Protein AF-A5L2A8-F1 (afdb_monomer)

pLDDT: mean 95.39, std 5.13, range [59.16, 98.81]

Mean predicted aligned error: 3.14 Å

Sequence (164 aa):
MYGVTSPCFETLNLEKVIIEGGNFGLECDEERAQRLVHDTQWAVRFAQQSIEDVLDDWYQQSVFSSLNHEQRQTLVIKRSGNLGVSVANMLLSTSLAKQPDLRATLKSHEHLLHYVCGEKDRKFMELAENSGFEYSQVDYAGHNVHFEQPEMFSNLIIQCIASR

Secondary structure (DSSP, 8-state):
-TTTSSGGGTTS----EEEES-----SSHHHHHHHHHHHHHHHHHHHHS-HHHHHHHHTTSGGGTT--HHHHHHHHHHHTTS-HHHHHHHHHHT-GGGPPP-HHHHHTTGGGEEEEEETT-HHHHHHHHHHTS-EEEETT--S-HHHH-HHHHHHHHHHHHH--

Foldseek 3Di:
DVCLLDCNCVVPPQQADEAFLDFQADDDLVVLVVQLVVLLVLLVCLQPHQLLVSLLVVCVPQLNPLDDPVRSVVVSVVPSPDRSNVVSVVCNVPGSSPRHRCLVSCVVVLVRYEYEAEPSAVVVVVVVVVSPGHYDYHYSDTRPCCSRPVPVVVVVVVVSVVVD

Nearest PDB structures (foldseek):
  1r3d-assembly1_A  TM=9.867E-01  e=6.222E-18  Vibrio cholerae
  4myd-assembly3_C  TM=9.800E-01  e=2.186E-12  Escherichia coli K-12
  4gec-assembly2_B  TM=9.760E-01  e=2.186E-12  Escherichia coli K-12
  4geg-assembly1_B  TM=9.747E-01  e=2.063E-12  Escherichia coli K-12
  4mys-assembly1_A  TM=9.805E-01  e=3.097E-12  Escherichia coli K-12

Solvent-accessible surface area (backbone atoms only — not comparable to full-atom values): 9230 Å² total; per-residue (Å²): 112,68,52,79,64,38,83,78,45,72,93,52,92,80,77,68,45,79,40,66,59,68,80,58,43,51,91,49,70,67,59,20,52,53,42,43,55,54,51,48,53,51,24,53,42,28,56,74,48,60,47,54,67,48,35,61,53,57,55,65,38,77,66,37,67,61,58,52,72,69,58,44,52,52,50,30,65,70,52,46,80,56,59,30,53,60,53,19,54,49,50,62,75,67,30,63,45,74,40,62,62,38,60,77,56,42,58,84,46,43,93,37,43,36,37,36,28,9,61,61,20,58,71,49,40,54,50,45,67,76,62,76,55,58,66,45,76,38,79,96,8,16,50,57,29,64,75,68,34,46,68,63,40,51,52,51,54,50,49,69,67,64,71,115

Structure (mmCIF, N/CA/C/O backbone):
data_AF-A5L2A8-F1
#
_entry.id   AF-A5L2A8-F1
#
loop_
_atom_site.group_PDB
_atom_site.id
_atom_site.type_symbol
_atom_site.label_atom_id
_atom_site.label_alt_id
_atom_site.label_comp_id
_atom_site.label_asym_id
_atom_site.label_entity_id
_atom_site.label_seq_id
_atom_site.pdbx_PDB_ins_code
_atom_site.Cartn_x
_atom_site.Cartn_y
_atom_site.Cartn_z
_atom_site.occupancy
_atom_site.B_iso_or_equiv
_atom_site.auth_seq_id
_atom_site.auth_comp_id
_atom_site.auth_asym_id
_atom_site.auth_atom_id
_atom_site.pdbx_PDB_model_num
ATOM 1 N N . MET A 1 1 ? -2.966 -6.127 6.999 1.00 83.81 1 MET A N 1
ATOM 2 C CA . MET A 1 1 ? -4.413 -6.383 7.179 1.00 83.81 1 MET A CA 1
ATOM 3 C C . MET A 1 1 ? -4.729 -7.864 7.317 1.00 83.81 1 MET A C 1
ATOM 5 O O . MET A 1 1 ? -5.187 -8.227 8.385 1.00 83.81 1 MET A O 1
ATOM 9 N N . TYR A 1 2 ? -4.421 -8.727 6.335 1.00 84.88 2 TYR A N 1
ATOM 10 C CA . TYR A 1 2 ? -4.785 -10.160 6.379 1.00 84.88 2 TYR A CA 1
ATOM 11 C C . TYR A 1 2 ? -4.382 -10.902 7.671 1.00 84.88 2 TYR A C 1
ATOM 13 O O . TYR A 1 2 ? -5.142 -11.713 8.183 1.00 84.88 2 TYR A O 1
ATOM 21 N N . GLY A 1 3 ? -3.207 -10.605 8.240 1.00 84.19 3 GLY A N 1
ATOM 22 C CA . GLY A 1 3 ? -2.773 -11.214 9.505 1.00 84.19 3 GLY A CA 1
ATOM 23 C C . GLY A 1 3 ? -3.652 -10.867 10.716 1.00 84.19 3 GLY A C 1
ATOM 24 O O . GLY A 1 3 ? -3.725 -11.665 11.636 1.00 84.19 3 GLY A O 1
ATOM 25 N N . VAL A 1 4 ? -4.340 -9.717 10.697 1.00 84.56 4 VAL A N 1
ATOM 26 C CA . VAL A 1 4 ? -5.290 -9.283 11.745 1.00 84.56 4 VAL A CA 1
ATOM 27 C C . VAL A 1 4 ? -6.625 -10.015 11.605 1.00 84.56 4 VAL A C 1
ATOM 29 O O . VAL A 1 4 ? -7.312 -10.258 12.583 1.00 84.56 4 VAL A O 1
ATOM 32 N N . THR A 1 5 ? -6.989 -10.392 10.381 1.00 84.56 5 THR A N 1
ATOM 33 C CA . THR A 1 5 ? -8.243 -11.091 10.066 1.00 84.56 5 THR A CA 1
ATOM 34 C C . THR A 1 5 ? -8.088 -12.613 10.037 1.00 84.56 5 THR A C 1
ATOM 36 O O . THR A 1 5 ? -8.985 -13.317 9.585 1.00 84.56 5 THR A O 1
ATOM 39 N N . SER A 1 6 ? -6.924 -13.119 10.435 1.00 81.50 6 SER A N 1
ATOM 40 C CA . SER A 1 6 ? -6.518 -14.522 10.378 1.00 81.50 6 SER A CA 1
ATOM 41 C C . SER A 1 6 ? -5.934 -14.902 11.741 1.00 81.50 6 SER A C 1
ATOM 43 O O . SER A 1 6 ? -5.382 -14.026 12.408 1.00 81.50 6 SER A O 1
ATOM 45 N N . PRO A 1 7 ? -5.940 -16.184 12.148 1.00 79.44 7 PRO A N 1
ATOM 46 C CA . PRO A 1 7 ? -5.352 -16.640 13.415 1.00 79.44 7 PRO A CA 1
ATOM 47 C C . PRO A 1 7 ? -3.833 -16.391 13.562 1.00 79.44 7 PRO A C 1
ATOM 49 O O . PRO A 1 7 ? -3.211 -16.813 14.532 1.00 79.44 7 PRO A O 1
ATOM 52 N N . CYS A 1 8 ? -3.197 -15.707 12.607 1.00 81.75 8 CYS A N 1
ATOM 53 C CA . CYS A 1 8 ? -1.762 -15.445 12.578 1.00 81.75 8 CYS A CA 1
ATOM 54 C C . CYS A 1 8 ? -1.263 -14.610 13.765 1.00 81.75 8 CYS A C 1
ATOM 56 O O . CYS A 1 8 ? -0.092 -14.728 14.117 1.00 81.75 8 CYS A O 1
ATOM 58 N N . PHE A 1 9 ? -2.115 -13.763 14.353 1.00 85.06 9 PHE A N 1
ATOM 59 C CA . PHE A 1 9 ? -1.746 -12.869 15.457 1.00 85.06 9 PHE A CA 1
ATOM 60 C C . PHE A 1 9 ? -2.469 -13.174 16.776 1.00 85.06 9 PHE A C 1
ATOM 62 O O . PHE A 1 9 ? -2.328 -12.403 17.717 1.00 85.06 9 PHE A O 1
ATOM 69 N N . GLU A 1 10 ? -3.183 -14.300 16.893 1.00 82.12 10 GLU A N 1
ATOM 70 C CA . GLU A 1 10 ? -3.961 -14.647 18.102 1.00 82.12 10 GLU A CA 1
ATOM 71 C C . GLU A 1 10 ? -3.122 -14.726 19.383 1.00 82.12 10 GLU A C 1
ATOM 73 O O . GLU A 1 10 ? -3.619 -14.465 20.475 1.00 82.12 10 GLU A O 1
ATOM 78 N N . THR A 1 11 ? -1.838 -15.071 19.269 1.00 89.19 11 THR A N 1
ATOM 79 C CA . THR A 1 11 ? -0.931 -15.163 20.421 1.00 89.19 11 THR A CA 1
ATOM 80 C C . THR A 1 11 ? -0.308 -13.822 20.813 1.00 89.19 11 THR A C 1
ATOM 82 O O . THR A 1 11 ? 0.488 -13.775 21.750 1.00 89.19 11 THR A O 1
ATOM 85 N N . LEU A 1 12 ? -0.583 -12.748 20.069 1.00 90.62 12 LEU A N 1
ATOM 86 C CA . LEU A 1 12 ? -0.018 -11.423 20.303 1.00 90.62 12 LEU A CA 1
ATOM 87 C C . LEU A 1 12 ? -1.031 -10.538 21.029 1.00 90.62 12 LEU A C 1
ATOM 89 O O . LEU A 1 12 ? -2.213 -10.531 20.702 1.00 90.62 12 LEU A O 1
ATOM 93 N N . ASN A 1 13 ? -0.546 -9.726 21.968 1.00 91.19 13 ASN A N 1
ATOM 94 C CA . ASN A 1 13 ? -1.340 -8.638 22.531 1.00 91.19 13 ASN A CA 1
ATOM 95 C C . ASN A 1 13 ? -1.287 -7.430 21.582 1.00 91.19 13 ASN A C 1
ATOM 97 O O . ASN A 1 13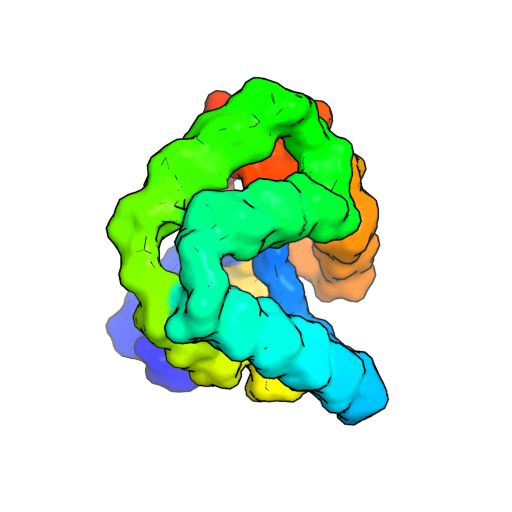 ? -0.409 -6.572 21.698 1.00 91.19 13 ASN A O 1
ATOM 101 N N . LEU A 1 14 ? -2.144 -7.441 20.562 1.00 91.00 14 LEU A N 1
ATOM 102 C CA . LEU A 1 14 ? -2.164 -6.426 19.514 1.00 91.00 14 LEU A CA 1
ATOM 103 C C . LEU A 1 14 ? -2.930 -5.179 19.980 1.00 91.00 14 LEU A C 1
ATOM 105 O O . LEU A 1 14 ? -4.144 -5.216 20.122 1.00 91.00 14 LEU A O 1
ATOM 109 N N . GLU A 1 15 ? -2.213 -4.072 20.172 1.00 91.56 15 GLU A N 1
ATOM 110 C CA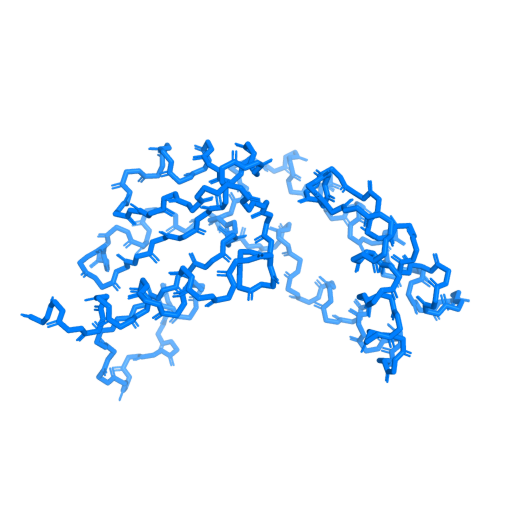 . GLU A 1 15 ? -2.771 -2.827 20.735 1.00 91.56 15 GLU A CA 1
ATOM 111 C C . GLU A 1 15 ? -3.304 -1.852 19.673 1.00 91.56 15 GLU A C 1
ATOM 113 O O . GLU A 1 15 ? -4.267 -1.126 19.898 1.00 91.56 15 GLU A O 1
ATOM 118 N N . LYS A 1 16 ? -2.664 -1.792 18.500 1.00 92.94 16 LYS A N 1
ATOM 119 C CA . LYS A 1 16 ? -3.068 -0.900 17.406 1.00 92.94 16 LYS A CA 1
ATOM 120 C C . LYS A 1 16 ? -2.560 -1.438 16.075 1.00 92.94 16 LYS A C 1
ATOM 122 O O . LYS A 1 16 ? -1.480 -2.025 15.995 1.00 92.94 16 LYS A O 1
ATOM 127 N N . VAL A 1 17 ? -3.322 -1.196 15.016 1.00 94.50 17 VAL A N 1
ATOM 128 C CA . VAL A 1 17 ? -2.968 -1.508 13.633 1.00 94.50 17 VAL A CA 1
ATOM 129 C C . VAL A 1 17 ? -3.168 -0.250 12.807 1.00 94.50 17 VAL A C 1
ATOM 131 O O . VAL A 1 17 ? -4.295 0.167 12.556 1.00 94.50 17 VAL A O 1
ATOM 134 N N . ILE A 1 18 ? -2.065 0.339 12.361 1.00 96.69 18 ILE A N 1
ATOM 135 C CA . ILE A 1 18 ? -2.094 1.534 11.521 1.00 96.69 18 ILE A CA 1
ATOM 136 C C . ILE A 1 18 ? -1.809 1.107 10.083 1.00 96.69 18 ILE A C 1
ATOM 138 O O . ILE A 1 18 ? -0.816 0.428 9.817 1.00 96.69 18 ILE A O 1
ATOM 142 N N . ILE A 1 19 ? -2.712 1.448 9.167 1.00 96.81 19 ILE A N 1
ATOM 143 C CA . ILE A 1 19 ? -2.665 1.025 7.765 1.00 96.81 19 ILE A CA 1
ATOM 144 C C . ILE A 1 19 ? -2.549 2.266 6.894 1.00 96.81 19 ILE A C 1
ATOM 146 O O . ILE A 1 19 ? -3.495 3.033 6.787 1.00 96.81 19 ILE A O 1
ATOM 150 N N . GLU A 1 20 ? -1.416 2.436 6.226 1.00 98.25 20 GLU A N 1
ATOM 151 C CA . GLU A 1 20 ? -1.222 3.479 5.219 1.00 98.25 20 GLU A CA 1
ATOM 152 C C . GLU A 1 20 ? -1.492 2.903 3.824 1.00 98.25 20 GLU A C 1
ATOM 154 O O . GLU A 1 20 ? -0.842 1.933 3.432 1.00 98.25 20 GLU A O 1
ATOM 159 N N . GLY A 1 21 ? -2.460 3.459 3.088 1.00 96.75 21 GLY A N 1
ATOM 160 C CA . GLY A 1 21 ? -2.681 3.127 1.670 1.00 96.75 21 GLY A CA 1
ATOM 161 C C . GLY A 1 21 ? -2.926 1.636 1.370 1.00 96.75 21 GLY A C 1
ATOM 162 O O . GLY A 1 21 ? -2.708 1.164 0.256 1.00 96.75 21 GLY A O 1
ATOM 163 N N . GLY A 1 22 ? -3.349 0.840 2.353 1.00 96.62 22 GLY A N 1
ATOM 164 C CA . GLY A 1 22 ? -3.620 -0.584 2.165 1.00 96.62 22 GLY A CA 1
ATOM 165 C C . GLY A 1 22 ? -4.977 -0.822 1.500 1.00 96.62 22 GLY A C 1
ATOM 166 O O . GLY A 1 22 ? -5.985 -0.287 1.947 1.00 96.62 22 GLY A O 1
ATOM 167 N N . ASN A 1 23 ? -5.055 -1.668 0.471 1.00 96.94 23 ASN A N 1
ATOM 168 C CA . ASN A 1 23 ? -6.344 -2.019 -0.139 1.00 96.94 23 ASN A CA 1
ATOM 169 C C . ASN A 1 23 ? -7.045 -3.140 0.652 1.00 96.94 23 ASN A C 1
ATOM 171 O O . ASN A 1 23 ? -6.416 -4.156 0.957 1.00 96.94 23 ASN A O 1
ATOM 175 N N . PHE A 1 24 ? -8.332 -2.977 0.971 1.00 96.38 24 PHE A N 1
ATOM 176 C CA . PHE A 1 24 ? -9.096 -3.949 1.767 1.00 96.38 24 PHE A CA 1
ATOM 177 C C . PHE A 1 24 ? -9.405 -5.261 1.027 1.00 96.38 24 PHE A C 1
ATOM 179 O O . PHE A 1 24 ? -9.693 -6.264 1.672 1.00 96.38 24 PHE A O 1
ATOM 186 N N . GLY A 1 25 ? -9.268 -5.292 -0.296 1.00 96.56 25 GLY A N 1
ATOM 187 C CA . GLY A 1 25 ? -9.612 -6.421 -1.157 1.00 96.56 25 GLY A CA 1
ATOM 188 C C . GLY A 1 25 ? -10.518 -5.968 -2.300 1.00 96.56 25 GLY A C 1
ATOM 189 O O . GLY A 1 25 ? -11.149 -4.917 -2.223 1.00 96.56 25 GLY A O 1
ATOM 190 N N . LEU A 1 26 ? -10.548 -6.755 -3.375 1.00 96.38 26 LEU A N 1
ATOM 191 C CA . LEU A 1 26 ? -11.429 -6.520 -4.524 1.00 96.38 26 LEU A CA 1
ATOM 192 C C . LEU A 1 26 ? -12.750 -7.268 -4.330 1.00 96.38 26 LEU A C 1
ATOM 194 O O . LEU A 1 26 ? -12.752 -8.384 -3.791 1.00 96.38 26 LEU A O 1
ATOM 198 N N . GLU A 1 27 ? -13.846 -6.659 -4.776 1.00 92.19 27 GLU A N 1
ATOM 199 C CA . GLU A 1 27 ? -15.210 -7.110 -4.473 1.00 92.19 27 GLU A CA 1
ATOM 200 C C . GLU A 1 27 ? -15.695 -8.182 -5.446 1.00 92.19 27 GLU A C 1
ATOM 202 O O . GLU A 1 27 ? -16.327 -9.149 -5.018 1.00 92.19 27 GLU A O 1
ATOM 207 N N . CYS A 1 28 ? -15.357 -8.055 -6.732 1.00 94.88 28 CYS A N 1
ATOM 208 C CA . CYS A 1 28 ? -15.783 -9.000 -7.759 1.00 94.88 28 CYS A CA 1
ATOM 209 C C . CYS A 1 28 ? -14.620 -9.748 -8.422 1.00 94.88 28 CYS A C 1
ATOM 211 O O . CYS A 1 28 ? -13.454 -9.335 -8.402 1.00 94.88 28 CYS A O 1
ATOM 213 N N . ASP A 1 29 ? -14.953 -10.890 -9.019 1.00 95.94 29 ASP A N 1
ATOM 214 C CA . ASP A 1 29 ? -13.977 -11.771 -9.653 1.00 95.94 29 ASP A CA 1
ATOM 215 C C . ASP A 1 29 ? -13.417 -11.171 -10.949 1.00 95.94 29 ASP A C 1
ATOM 217 O O . ASP A 1 29 ? -12.263 -11.429 -11.296 1.00 95.94 29 ASP A O 1
ATOM 221 N N . GLU A 1 30 ? -14.173 -10.302 -11.626 1.00 97.50 30 GLU A N 1
ATOM 222 C CA . GLU A 1 30 ? -13.705 -9.565 -12.799 1.00 97.50 30 GLU A CA 1
ATOM 223 C C . GLU A 1 30 ? -12.541 -8.627 -12.452 1.00 97.50 30 GLU A C 1
ATOM 225 O O . GLU A 1 30 ? -11.512 -8.639 -13.133 1.00 97.50 30 GLU A O 1
ATOM 230 N N . GLU A 1 31 ? -12.655 -7.852 -11.369 1.00 97.12 31 GLU A N 1
ATOM 231 C CA . GLU A 1 31 ? -11.577 -6.977 -10.893 1.00 97.12 31 GLU A CA 1
ATOM 232 C C . GLU A 1 31 ? -10.346 -7.786 -10.476 1.00 97.12 31 GLU A C 1
ATOM 234 O O . GLU A 1 31 ? -9.211 -7.407 -10.783 1.00 97.12 31 GLU A O 1
ATOM 239 N N . ARG A 1 32 ? -10.548 -8.931 -9.810 1.00 98.25 32 ARG A N 1
ATOM 240 C CA . ARG A 1 32 ? -9.453 -9.838 -9.433 1.00 98.25 32 ARG A CA 1
ATOM 241 C C . ARG A 1 32 ? -8.747 -10.401 -10.660 1.00 98.25 32 ARG A C 1
ATOM 243 O O . ARG A 1 32 ? -7.517 -10.405 -10.697 1.00 98.25 32 ARG A O 1
ATOM 250 N N . ALA A 1 33 ? -9.491 -10.821 -11.680 1.00 98.12 33 ALA A N 1
ATOM 251 C CA . ALA A 1 33 ? -8.921 -11.314 -12.929 1.00 98.12 33 ALA A CA 1
ATOM 252 C C . ALA A 1 33 ? -8.096 -10.226 -13.637 1.00 98.12 33 ALA A C 1
ATOM 254 O O . ALA A 1 33 ? -6.952 -10.475 -14.024 1.00 98.12 33 ALA A O 1
ATOM 255 N N . GLN A 1 34 ? -8.625 -9.001 -13.736 1.00 98.25 34 GLN A N 1
ATOM 256 C CA . GLN A 1 34 ? -7.897 -7.859 -14.301 1.00 98.25 34 GLN A CA 1
ATOM 257 C C . GLN A 1 34 ? -6.626 -7.550 -13.505 1.00 98.25 34 GLN A C 1
ATOM 259 O O . GLN A 1 34 ? -5.553 -7.353 -14.084 1.00 98.25 34 GLN A O 1
ATOM 264 N N . ARG A 1 35 ? -6.717 -7.568 -12.171 1.00 98.38 35 ARG A N 1
ATOM 265 C CA . ARG A 1 35 ? -5.572 -7.323 -11.297 1.00 98.38 35 ARG A CA 1
ATOM 266 C C . ARG A 1 35 ? -4.501 -8.402 -11.426 1.00 98.38 35 ARG A C 1
ATOM 268 O O . ARG A 1 35 ? -3.318 -8.074 -11.412 1.00 98.38 35 ARG A O 1
ATOM 275 N N . LEU A 1 36 ? -4.889 -9.665 -11.589 1.00 98.56 36 LEU A N 1
ATOM 276 C CA . LEU A 1 36 ? -3.945 -10.763 -11.781 1.00 98.56 36 LEU A CA 1
ATOM 277 C C . LEU A 1 36 ? -3.175 -10.609 -13.094 1.00 98.56 36 LEU A C 1
ATOM 279 O O . LEU A 1 36 ? -1.960 -10.802 -13.112 1.00 98.56 36 LEU A O 1
ATOM 283 N N . VAL A 1 37 ? -3.860 -10.233 -14.179 1.00 98.62 37 VAL A N 1
ATOM 284 C CA . VAL A 1 37 ? -3.214 -9.950 -15.469 1.00 98.62 37 VAL A CA 1
ATOM 285 C C . VAL A 1 37 ? -2.226 -8.793 -15.326 1.00 98.62 37 VAL A C 1
ATOM 287 O O . VAL A 1 37 ? -1.071 -8.932 -15.728 1.00 98.62 37 VAL A O 1
ATOM 290 N N . HIS A 1 38 ? -2.645 -7.695 -14.693 1.00 98.50 38 HIS A N 1
ATOM 291 C CA . HIS A 1 38 ? -1.792 -6.536 -14.426 1.00 98.50 38 HIS A CA 1
ATOM 292 C C . HIS A 1 38 ? -0.534 -6.908 -13.622 1.00 98.50 38 H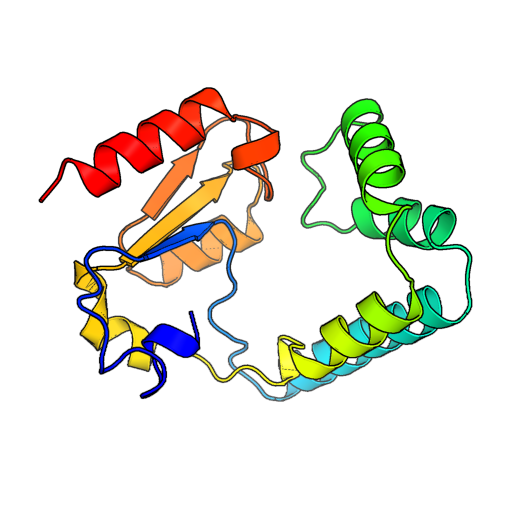IS A C 1
ATOM 294 O O . HIS A 1 38 ? 0.587 -6.616 -14.038 1.00 98.50 38 HIS A O 1
ATOM 300 N N . ASP A 1 39 ? -0.694 -7.604 -12.495 1.00 98.69 39 ASP A N 1
ATOM 301 C CA . ASP A 1 39 ? 0.433 -7.995 -11.642 1.00 98.69 39 ASP A CA 1
ATOM 302 C C . ASP A 1 39 ? 1.350 -9.015 -12.338 1.00 98.69 39 ASP A C 1
ATOM 304 O O . ASP A 1 39 ? 2.564 -8.978 -12.151 1.00 98.69 39 ASP A O 1
ATOM 308 N N . THR A 1 40 ? 0.801 -9.884 -13.197 1.00 98.75 40 THR A N 1
ATOM 309 C CA . THR A 1 40 ? 1.587 -10.823 -14.017 1.00 98.75 40 THR A CA 1
ATOM 310 C C . THR A 1 40 ? 2.453 -10.096 -15.036 1.00 98.75 40 THR A C 1
ATOM 312 O O . THR A 1 40 ? 3.623 -10.441 -15.192 1.00 98.75 40 THR A O 1
ATOM 315 N N . GLN A 1 41 ? 1.923 -9.062 -15.691 1.00 98.75 41 GLN A N 1
ATOM 316 C CA . GLN A 1 41 ? 2.704 -8.238 -16.615 1.00 98.75 41 GLN A CA 1
ATOM 317 C C . GLN A 1 41 ? 3.878 -7.568 -15.891 1.00 98.75 41 GLN A C 1
ATOM 319 O O . GLN A 1 41 ? 5.015 -7.671 -16.350 1.00 98.75 41 GLN A O 1
ATOM 324 N N . TRP A 1 42 ? 3.642 -6.969 -14.721 1.00 98.81 42 TRP A N 1
ATOM 325 C CA . TRP A 1 42 ? 4.716 -6.387 -13.910 1.00 98.81 42 TRP A CA 1
ATOM 326 C C . TRP A 1 42 ? 5.733 -7.418 -13.427 1.00 98.81 42 TRP A C 1
ATOM 328 O O . TRP A 1 42 ? 6.933 -7.167 -13.502 1.00 98.81 42 TRP A O 1
ATOM 338 N N . ALA A 1 43 ? 5.285 -8.588 -12.974 1.00 98.75 43 ALA A N 1
ATOM 339 C CA . ALA A 1 43 ? 6.178 -9.651 -12.530 1.00 98.75 43 ALA A CA 1
ATOM 340 C C . ALA A 1 43 ? 7.108 -10.127 -13.658 1.00 98.75 43 ALA A C 1
ATOM 342 O O . ALA A 1 43 ? 8.306 -10.289 -13.435 1.00 98.75 43 ALA A O 1
ATOM 343 N N . VAL A 1 44 ? 6.587 -10.282 -14.882 1.00 98.69 44 VAL A N 1
ATOM 344 C CA . VAL A 1 44 ? 7.403 -10.609 -16.064 1.00 98.69 44 VAL A CA 1
ATOM 345 C C . VAL A 1 44 ? 8.440 -9.520 -16.326 1.00 98.69 44 VAL A C 1
ATOM 347 O O . VAL A 1 44 ? 9.609 -9.839 -16.537 1.00 98.69 44 VAL A O 1
ATOM 350 N N . ARG A 1 45 ? 8.047 -8.242 -16.254 1.00 98.75 45 ARG A N 1
ATOM 351 C CA . ARG A 1 45 ? 8.978 -7.118 -16.418 1.00 98.75 45 ARG A CA 1
ATOM 352 C C . ARG A 1 45 ? 10.092 -7.145 -15.373 1.00 98.75 45 ARG A C 1
ATOM 354 O O . ARG A 1 45 ? 11.256 -7.169 -15.753 1.00 98.75 45 ARG A O 1
ATOM 361 N N . PHE A 1 46 ? 9.754 -7.229 -14.086 1.00 98.69 46 PHE A N 1
ATOM 362 C CA . PHE A 1 46 ? 10.742 -7.309 -13.003 1.00 98.69 46 PHE A CA 1
ATOM 363 C C . PHE A 1 46 ? 11.681 -8.518 -13.129 1.00 98.69 46 PHE A C 1
ATOM 365 O O . PHE A 1 46 ? 12.833 -8.441 -12.712 1.00 98.69 46 PHE A O 1
ATOM 372 N N . ALA A 1 47 ? 11.214 -9.638 -13.687 1.00 98.38 47 ALA A N 1
ATOM 373 C CA . ALA A 1 47 ? 12.030 -10.837 -13.853 1.00 98.38 47 ALA A CA 1
ATOM 374 C C . ALA A 1 47 ? 12.979 -10.788 -15.066 1.00 98.38 47 ALA A C 1
ATOM 376 O O . ALA A 1 47 ? 13.937 -11.559 -15.098 1.00 98.38 47 ALA A O 1
ATOM 377 N N . GLN A 1 48 ? 12.703 -9.947 -16.070 1.00 98.12 48 GLN A N 1
ATOM 378 C CA . GLN A 1 48 ? 13.366 -10.014 -17.383 1.00 98.12 48 GLN A CA 1
ATOM 379 C C . GLN A 1 48 ? 14.028 -8.706 -17.841 1.00 98.12 48 GLN A C 1
ATOM 381 O O . GLN A 1 48 ? 14.878 -8.748 -18.727 1.00 98.12 48 GLN A O 1
ATOM 386 N N . GLN A 1 49 ? 13.640 -7.558 -17.286 1.00 98.31 49 GLN A N 1
ATOM 387 C CA . GLN A 1 49 ? 14.148 -6.231 -17.658 1.00 98.31 49 GLN A CA 1
ATOM 388 C C . GLN A 1 49 ? 15.069 -5.675 -16.560 1.00 98.31 49 GLN A C 1
ATOM 390 O O . GLN A 1 49 ? 15.121 -6.231 -15.460 1.00 98.31 49 GLN A O 1
ATOM 395 N N . SER A 1 50 ? 15.798 -4.585 -16.845 1.00 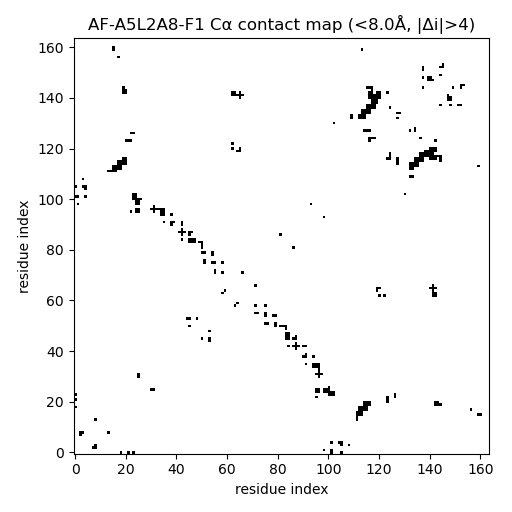97.75 50 SER A N 1
ATOM 396 C CA . SER A 1 50 ? 16.533 -3.878 -15.787 1.00 97.75 50 SER A CA 1
ATOM 397 C C . SER A 1 50 ? 15.539 -3.345 -14.757 1.00 97.75 50 SER A C 1
ATOM 399 O O . SER A 1 50 ? 14.432 -2.927 -15.103 1.00 97.75 50 SER A O 1
ATOM 401 N N . ILE A 1 51 ? 15.896 -3.404 -13.477 1.00 98.12 51 ILE A N 1
ATOM 402 C CA . ILE A 1 51 ? 14.963 -2.991 -12.429 1.00 98.12 51 ILE A CA 1
ATOM 403 C C . ILE A 1 51 ? 14.747 -1.476 -12.460 1.00 98.12 51 ILE A C 1
ATOM 405 O O . ILE A 1 51 ? 13.649 -1.022 -12.158 1.00 98.12 51 ILE A O 1
ATOM 409 N N . GLU A 1 52 ? 15.754 -0.713 -12.878 1.00 98.00 52 GLU A N 1
ATOM 410 C CA . GLU A 1 52 ? 15.705 0.730 -13.085 1.00 98.00 52 GLU A CA 1
ATOM 411 C C . GLU A 1 52 ? 14.602 1.106 -14.082 1.00 98.00 52 GLU A C 1
ATOM 413 O O . GLU A 1 52 ? 13.701 1.864 -13.725 1.00 98.00 52 GLU A O 1
ATOM 418 N N . ASP A 1 53 ? 14.602 0.499 -15.276 1.00 97.88 53 ASP A N 1
ATOM 419 C CA . ASP A 1 53 ? 13.612 0.795 -16.324 1.00 97.88 53 ASP A CA 1
ATOM 420 C C . ASP A 1 53 ? 12.189 0.429 -15.874 1.00 97.88 53 ASP A C 1
ATOM 422 O O . ASP A 1 53 ? 11.210 1.123 -16.159 1.00 97.88 53 ASP A O 1
ATOM 426 N N . VAL A 1 54 ? 12.051 -0.687 -15.150 1.00 98.62 54 VAL A N 1
ATOM 427 C CA . VAL A 1 54 ? 10.751 -1.122 -14.625 1.00 98.62 54 VAL A CA 1
ATOM 428 C C . VAL A 1 54 ? 10.270 -0.179 -13.526 1.00 98.62 54 VAL A C 1
ATOM 430 O O . VAL A 1 54 ? 9.076 0.111 -13.462 1.00 98.62 54 VAL A O 1
ATOM 433 N N . LEU A 1 55 ? 11.168 0.317 -12.672 1.00 98.62 55 LEU A N 1
ATOM 434 C CA . LEU A 1 55 ? 10.838 1.268 -11.613 1.00 98.62 55 LEU A CA 1
ATOM 435 C C . LEU A 1 55 ? 10.464 2.648 -12.168 1.00 98.62 55 LEU A C 1
ATOM 437 O O . LEU A 1 55 ? 9.537 3.266 -11.638 1.00 98.62 55 LEU A O 1
ATOM 441 N N . ASP A 1 56 ? 11.121 3.105 -13.234 1.00 97.88 56 ASP A N 1
ATOM 442 C CA . ASP A 1 56 ? 10.779 4.358 -13.916 1.00 97.88 56 ASP A CA 1
ATOM 443 C C . ASP A 1 56 ? 9.322 4.353 -14.405 1.00 97.88 56 ASP A C 1
ATOM 445 O O . ASP A 1 56 ? 8.601 5.341 -14.233 1.00 97.88 56 ASP A O 1
ATOM 449 N N . ASP A 1 57 ? 8.842 3.228 -14.940 1.00 98.44 57 ASP A N 1
ATOM 450 C CA . ASP A 1 57 ? 7.430 3.069 -15.300 1.00 98.44 57 ASP A CA 1
ATOM 451 C C . ASP A 1 57 ? 6.539 2.805 -14.079 1.00 98.44 57 ASP A C 1
ATOM 453 O O . ASP A 1 57 ? 5.400 3.274 -14.015 1.00 98.44 57 ASP A O 1
ATOM 457 N N . TRP A 1 58 ? 7.034 2.063 -13.084 1.00 98.56 58 TRP A N 1
ATOM 458 C CA . TRP A 1 58 ? 6.280 1.744 -11.871 1.00 98.56 58 TRP A CA 1
ATOM 459 C C . TRP A 1 58 ? 5.811 3.016 -11.161 1.00 98.56 58 TRP A C 1
ATOM 461 O O . TRP A 1 58 ? 4.647 3.103 -10.765 1.00 98.56 58 TRP A O 1
ATOM 471 N N . TYR A 1 59 ? 6.680 4.024 -11.048 1.00 98.25 59 TYR A N 1
ATOM 472 C CA . TYR A 1 59 ? 6.356 5.307 -10.417 1.00 98.25 59 TYR A CA 1
ATOM 473 C C . TYR A 1 59 ? 5.585 6.283 -11.322 1.00 98.25 59 TYR A C 1
ATOM 475 O O . TYR A 1 59 ? 5.293 7.403 -10.902 1.00 98.25 59 TYR A O 1
ATOM 483 N N . GLN A 1 60 ? 5.209 5.869 -12.536 1.00 97.38 60 GLN A N 1
ATOM 484 C CA . GLN A 1 60 ? 4.252 6.588 -13.387 1.00 97.38 60 GLN A CA 1
ATOM 485 C C . GLN A 1 60 ? 2.809 6.092 -13.225 1.00 97.38 60 GLN A C 1
ATOM 487 O O . GLN A 1 60 ? 1.888 6.710 -13.759 1.00 97.38 60 GLN A O 1
ATOM 492 N N . GLN A 1 61 ? 2.584 5.006 -12.476 1.00 97.62 61 GLN A N 1
ATOM 493 C CA . GLN A 1 61 ? 1.234 4.539 -12.158 1.00 97.62 61 GLN A CA 1
ATOM 494 C C . GLN A 1 61 ? 0.424 5.629 -11.441 1.00 97.62 61 GLN A C 1
ATOM 496 O O . GLN A 1 61 ? 0.963 6.426 -10.674 1.00 97.62 61 GLN A O 1
ATOM 501 N N . SER A 1 62 ? -0.896 5.627 -11.645 1.00 95.31 62 SER A N 1
ATOM 502 C CA . SER A 1 62 ? -1.795 6.685 -11.159 1.00 95.31 62 SER A CA 1
ATOM 503 C C . SER A 1 62 ? -1.752 6.892 -9.643 1.00 95.31 62 SER A C 1
ATOM 505 O O . SER A 1 62 ? -1.934 8.008 -9.180 1.00 95.31 62 SER A O 1
ATOM 507 N N . VAL A 1 63 ? -1.470 5.840 -8.871 1.00 95.62 63 VAL A N 1
ATOM 508 C CA . VAL A 1 63 ? -1.321 5.909 -7.408 1.00 95.62 63 VAL A CA 1
ATOM 509 C C . VAL A 1 63 ? -0.139 6.795 -6.968 1.00 95.62 63 VAL A C 1
ATOM 511 O O . VAL A 1 63 ? -0.126 7.315 -5.859 1.00 95.62 63 VAL A O 1
ATOM 514 N N . PHE A 1 64 ? 0.833 7.034 -7.853 1.00 97.44 64 PHE A N 1
ATOM 515 C CA . PHE A 1 64 ? 2.002 7.884 -7.612 1.00 97.44 64 PHE A CA 1
ATOM 516 C C . PHE A 1 64 ? 1.912 9.248 -8.316 1.00 97.44 64 PHE A C 1
ATOM 518 O O . PHE A 1 64 ? 2.926 9.928 -8.493 1.00 97.44 64 PHE A O 1
ATOM 525 N N . SER A 1 65 ? 0.714 9.685 -8.726 1.00 95.25 65 SER A N 1
ATOM 526 C CA . SER A 1 65 ? 0.533 10.958 -9.440 1.00 95.25 65 SER A CA 1
ATOM 527 C C . SER A 1 65 ? 0.924 12.193 -8.622 1.00 95.25 65 SER A C 1
ATOM 529 O O . SER A 1 65 ? 1.202 13.234 -9.213 1.00 95.25 65 SER A O 1
ATOM 531 N N . SER A 1 66 ? 0.961 12.091 -7.288 1.00 96.62 66 SER A N 1
ATOM 532 C CA . SER A 1 66 ? 1.428 13.154 -6.385 1.00 96.62 66 SER A CA 1
ATOM 533 C C . SER A 1 66 ? 2.927 13.431 -6.502 1.00 96.62 66 SER A C 1
ATOM 535 O O . SER A 1 66 ? 3.359 14.555 -6.244 1.00 96.62 66 SER A O 1
ATOM 537 N N . LEU A 1 67 ? 3.714 12.424 -6.899 1.00 96.81 67 LEU A N 1
ATOM 538 C CA . LEU A 1 67 ? 5.166 12.508 -6.919 1.00 96.81 67 LEU A CA 1
ATOM 539 C C . LEU A 1 67 ? 5.662 13.383 -8.063 1.00 96.81 67 LEU A C 1
ATOM 541 O O . LEU A 1 67 ? 5.350 13.138 -9.235 1.00 96.81 67 LEU A O 1
ATOM 545 N N . ASN A 1 68 ? 6.527 14.334 -7.725 1.00 95.75 68 ASN A N 1
ATOM 546 C CA . ASN A 1 68 ? 7.292 15.095 -8.702 1.00 95.75 68 ASN A CA 1
ATOM 547 C C . ASN A 1 68 ? 8.462 14.268 -9.277 1.00 95.75 68 ASN A C 1
ATOM 549 O O . ASN A 1 68 ? 8.781 13.175 -8.804 1.00 95.75 68 ASN A O 1
ATOM 553 N N . HIS A 1 69 ? 9.118 14.798 -10.311 1.00 96.06 69 HIS A N 1
ATOM 554 C CA . HIS A 1 69 ? 10.215 14.108 -10.993 1.00 96.06 69 HIS A CA 1
ATOM 555 C C . HIS A 1 69 ? 11.372 13.725 -10.050 1.00 96.06 69 HIS A C 1
ATOM 557 O O . HIS A 1 69 ? 11.835 12.589 -10.079 1.00 96.06 69 HIS A O 1
ATOM 563 N N . GLU A 1 70 ? 11.819 14.640 -9.189 1.00 97.19 70 GLU A N 1
ATOM 564 C CA . GLU A 1 70 ? 12.929 14.404 -8.254 1.00 97.19 70 GLU A CA 1
ATOM 565 C C . GLU A 1 70 ? 12.595 13.316 -7.222 1.00 97.19 70 GLU A C 1
ATOM 567 O O . GLU A 1 70 ? 13.413 12.437 -6.934 1.00 97.19 70 GLU A O 1
ATOM 572 N N . GLN A 1 71 ? 11.362 13.319 -6.715 1.00 97.25 71 GLN A N 1
ATOM 573 C CA . GLN A 1 71 ? 10.856 12.291 -5.811 1.00 97.25 71 GLN A CA 1
ATOM 574 C C . GLN A 1 71 ? 10.831 10.912 -6.479 1.00 97.25 71 GLN A C 1
ATOM 576 O O . GLN A 1 71 ? 11.260 9.932 -5.868 1.00 97.25 71 GLN A O 1
ATOM 581 N N . ARG A 1 72 ? 10.383 10.827 -7.741 1.00 97.75 72 ARG A N 1
ATOM 582 C CA . ARG A 1 72 ? 10.403 9.568 -8.506 1.00 97.75 72 ARG A CA 1
ATOM 583 C C . ARG A 1 72 ? 11.828 9.062 -8.684 1.00 97.75 72 ARG A C 1
ATOM 585 O O . ARG A 1 72 ? 12.096 7.918 -8.342 1.00 97.75 72 ARG A O 1
ATOM 592 N N . GLN A 1 73 ? 12.750 9.922 -9.112 1.00 97.69 73 GLN A N 1
ATOM 593 C CA . GLN A 1 73 ? 14.159 9.555 -9.291 1.00 97.69 73 GLN A CA 1
ATOM 594 C C . GLN A 1 73 ? 14.800 9.067 -7.982 1.00 97.69 73 GLN A C 1
ATOM 596 O O . GLN A 1 73 ? 15.470 8.035 -7.956 1.00 97.69 73 GLN A O 1
ATOM 601 N N . THR A 1 74 ? 14.512 9.739 -6.864 1.00 97.62 74 THR A N 1
ATOM 602 C CA . THR A 1 74 ? 14.956 9.310 -5.527 1.00 97.62 74 THR A CA 1
ATOM 603 C C . THR A 1 74 ? 14.458 7.902 -5.192 1.00 97.62 74 THR A C 1
ATOM 605 O O . THR A 1 74 ? 15.209 7.073 -4.671 1.00 97.62 74 THR A O 1
ATOM 608 N N . LEU A 1 75 ? 13.192 7.605 -5.491 1.00 97.88 75 LEU A N 1
ATOM 609 C CA . LEU A 1 75 ? 12.592 6.301 -5.228 1.00 97.88 75 LEU A CA 1
ATOM 610 C C . LEU A 1 75 ? 13.090 5.204 -6.174 1.00 97.88 75 LEU A C 1
ATOM 612 O O . LEU A 1 75 ? 13.256 4.073 -5.718 1.00 97.88 75 LEU A O 1
ATOM 616 N N . VAL A 1 76 ? 13.351 5.523 -7.443 1.00 98.06 76 VAL A N 1
ATOM 617 C CA . VAL A 1 76 ? 13.986 4.609 -8.404 1.00 98.06 76 VAL A CA 1
ATOM 618 C C . VAL A 1 76 ? 15.349 4.203 -7.861 1.00 98.06 76 VAL A C 1
ATOM 620 O O . VAL A 1 76 ? 15.519 3.043 -7.500 1.00 98.06 76 VAL A O 1
ATOM 623 N N . ILE A 1 77 ? 16.247 5.165 -7.618 1.00 97.75 77 ILE A N 1
ATOM 624 C CA . ILE A 1 77 ? 17.593 4.912 -7.071 1.00 97.75 77 ILE A CA 1
ATOM 625 C C . ILE A 1 77 ? 17.525 4.082 -5.781 1.00 97.75 77 ILE A C 1
ATOM 627 O O . ILE A 1 77 ? 18.246 3.095 -5.625 1.00 97.75 77 ILE A O 1
ATOM 631 N N . LYS A 1 78 ? 16.623 4.439 -4.857 1.00 97.25 78 LYS A N 1
ATOM 632 C CA . LYS A 1 78 ? 16.450 3.723 -3.584 1.00 97.25 78 LYS A CA 1
ATOM 633 C C . LYS A 1 78 ? 16.001 2.270 -3.772 1.00 97.25 78 LYS A C 1
ATOM 635 O O . LYS A 1 78 ? 16.324 1.428 -2.934 1.00 97.25 78 LYS A O 1
ATOM 640 N N . ARG A 1 79 ? 15.209 1.966 -4.804 1.00 97.50 79 ARG A N 1
ATOM 641 C CA . ARG A 1 79 ? 14.639 0.628 -5.027 1.00 97.50 79 ARG A CA 1
ATOM 642 C C . ARG A 1 79 ? 15.403 -0.205 -6.054 1.00 97.50 79 ARG A C 1
ATOM 644 O O . ARG A 1 79 ? 15.204 -1.419 -6.044 1.00 97.50 79 ARG A O 1
ATOM 651 N N . SER A 1 80 ? 16.306 0.378 -6.839 1.00 97.06 80 SER A N 1
ATOM 652 C CA . SER A 1 80 ? 17.114 -0.354 -7.826 1.00 97.06 80 SER A CA 1
ATOM 653 C C . SER A 1 80 ? 18.060 -1.387 -7.209 1.00 97.06 80 SER A C 1
ATOM 655 O O . SER A 1 80 ? 18.464 -2.333 -7.868 1.00 97.06 80 SER A O 1
ATOM 657 N N . GLY A 1 81 ? 18.363 -1.287 -5.910 1.00 96.12 81 GLY A N 1
ATOM 658 C CA . GLY A 1 81 ? 19.128 -2.317 -5.197 1.00 96.12 81 GLY A CA 1
ATOM 659 C C . GLY A 1 81 ? 18.378 -3.637 -4.949 1.00 96.12 81 GLY A C 1
ATOM 660 O O . GLY A 1 81 ? 18.955 -4.559 -4.375 1.00 96.12 81 GLY A O 1
ATOM 661 N N . ASN A 1 82 ? 17.094 -3.745 -5.315 1.00 97.94 82 ASN A N 1
ATOM 662 C CA . ASN A 1 82 ? 16.332 -4.986 -5.153 1.00 97.94 82 ASN A CA 1
ATOM 663 C C . ASN A 1 82 ? 16.659 -6.014 -6.244 1.00 97.94 82 ASN A C 1
ATOM 665 O O . ASN A 1 82 ? 16.986 -5.678 -7.377 1.00 97.94 82 ASN A O 1
ATOM 669 N N . LEU A 1 83 ? 16.470 -7.296 -5.922 1.00 98.06 83 LEU A N 1
ATOM 670 C CA . LEU A 1 83 ? 16.534 -8.366 -6.913 1.00 98.06 83 LEU A CA 1
ATOM 671 C C . LEU A 1 83 ? 15.180 -8.504 -7.623 1.00 98.06 83 LEU A C 1
ATOM 673 O O . LEU A 1 83 ? 14.209 -8.955 -7.011 1.00 98.06 83 LEU A O 1
ATOM 677 N N . GLY A 1 84 ? 15.123 -8.158 -8.912 1.00 98.25 84 GLY A N 1
ATOM 678 C CA . GLY A 1 84 ? 13.886 -8.141 -9.705 1.00 98.25 84 GLY A CA 1
ATOM 679 C C . GLY A 1 84 ? 13.078 -9.446 -9.649 1.00 98.25 84 GLY A C 1
ATOM 680 O O . GLY A 1 84 ? 11.879 -9.418 -9.386 1.00 98.25 84 GLY A O 1
ATOM 681 N N . VAL A 1 85 ? 13.733 -10.609 -9.754 1.00 98.19 85 VAL A N 1
ATOM 682 C CA . VAL A 1 85 ? 13.070 -11.926 -9.626 1.00 98.19 85 VAL A CA 1
ATOM 683 C C . VAL A 1 85 ? 12.404 -12.111 -8.255 1.00 98.19 85 VAL A C 1
ATOM 685 O O . VAL A 1 85 ? 11.292 -12.633 -8.171 1.00 98.19 85 VAL A O 1
ATOM 688 N N . SER A 1 86 ? 13.036 -11.652 -7.170 1.00 98.56 86 SER A N 1
ATOM 689 C CA . SER A 1 86 ? 12.440 -11.710 -5.829 1.00 98.56 86 SER A CA 1
ATOM 690 C C . SER A 1 86 ? 11.226 -10.790 -5.710 1.00 98.56 86 SER A C 1
ATOM 692 O O . SER A 1 86 ? 10.221 -11.187 -5.121 1.00 98.56 86 SER A O 1
ATOM 694 N N . VAL A 1 87 ? 11.286 -9.593 -6.306 1.00 98.62 87 VAL A N 1
ATOM 695 C CA . VAL A 1 87 ? 10.146 -8.664 -6.370 1.00 98.62 87 VAL A CA 1
ATOM 696 C C . VAL A 1 87 ? 8.987 -9.286 -7.150 1.00 98.62 87 VAL A C 1
ATOM 698 O O . VAL A 1 87 ? 7.862 -9.285 -6.659 1.00 98.62 87 VAL A O 1
ATOM 701 N N . ALA A 1 88 ? 9.257 -9.884 -8.312 1.00 98.69 88 ALA A N 1
ATOM 702 C CA . ALA A 1 88 ? 8.259 -10.562 -9.137 1.00 98.69 88 ALA A CA 1
ATOM 703 C C . ALA A 1 88 ? 7.558 -11.705 -8.383 1.00 98.69 88 ALA A C 1
ATOM 705 O O . ALA A 1 88 ? 6.327 -11.778 -8.350 1.00 98.69 88 ALA A O 1
ATOM 706 N N . ASN A 1 89 ? 8.337 -12.568 -7.723 1.00 98.56 89 ASN A N 1
ATOM 707 C CA . ASN A 1 89 ? 7.803 -13.675 -6.930 1.00 98.56 89 ASN A CA 1
ATOM 708 C C . ASN A 1 89 ? 6.920 -13.173 -5.786 1.00 98.56 89 ASN A C 1
ATOM 710 O O . ASN A 1 89 ? 5.845 -13.730 -5.538 1.00 98.56 89 ASN A O 1
ATOM 714 N N . MET A 1 90 ? 7.354 -12.111 -5.103 1.00 98.50 90 MET A N 1
ATOM 715 C CA . MET A 1 90 ? 6.592 -11.538 -4.003 1.00 98.50 90 MET A CA 1
ATOM 716 C C . MET A 1 90 ? 5.291 -10.894 -4.503 1.00 98.50 90 MET A C 1
ATOM 718 O O . MET A 1 90 ? 4.215 -11.195 -3.989 1.00 98.50 90 MET A O 1
ATOM 722 N N . LEU A 1 91 ? 5.362 -10.099 -5.574 1.00 98.56 91 LEU A N 1
ATOM 723 C CA . LEU A 1 91 ? 4.201 -9.462 -6.196 1.00 98.56 91 LEU A CA 1
ATOM 724 C C . 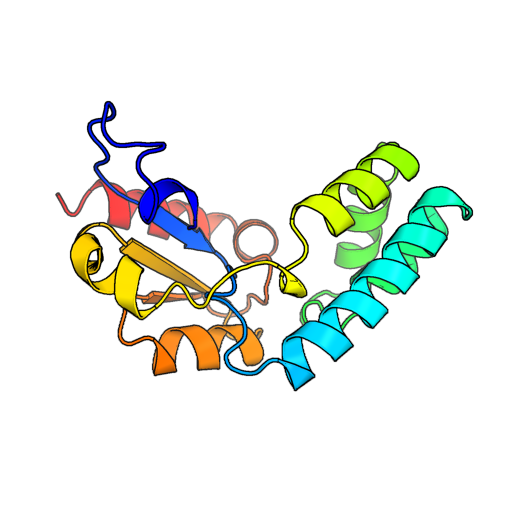LEU A 1 91 ? 3.106 -10.481 -6.540 1.00 98.56 91 LEU A C 1
ATOM 726 O O . LEU A 1 91 ? 1.940 -10.258 -6.225 1.00 98.56 91 LEU A O 1
ATOM 730 N N . LEU A 1 92 ? 3.467 -11.621 -7.135 1.00 98.50 92 LEU A N 1
ATOM 731 C CA . LEU A 1 92 ? 2.493 -12.659 -7.478 1.00 98.50 92 LEU A CA 1
ATOM 732 C C . LEU A 1 92 ? 1.986 -13.428 -6.261 1.00 98.50 92 LEU A C 1
ATOM 734 O O . LEU A 1 92 ? 0.819 -13.828 -6.238 1.00 98.50 92 LEU A O 1
ATOM 738 N N . SER A 1 93 ? 2.832 -13.666 -5.261 1.00 97.94 93 SER A N 1
ATOM 739 C CA . SER A 1 93 ? 2.444 -14.449 -4.082 1.00 97.94 93 SER A CA 1
ATOM 740 C C .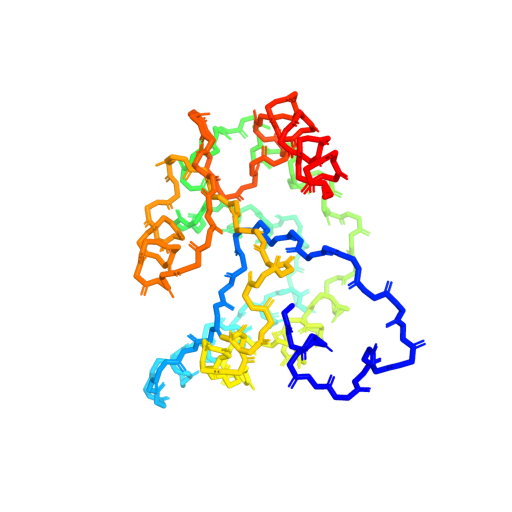 SER A 1 93 ? 1.473 -13.685 -3.179 1.00 97.94 93 SER A C 1
ATOM 742 O O . SER A 1 93 ? 0.588 -14.306 -2.600 1.00 97.94 93 SER A O 1
ATOM 744 N N . THR A 1 94 ? 1.564 -12.352 -3.129 1.00 97.12 94 THR A N 1
ATOM 745 C CA . THR A 1 94 ? 0.631 -11.480 -2.387 1.00 97.12 94 THR A CA 1
ATOM 746 C C . THR A 1 94 ? -0.129 -10.517 -3.294 1.00 97.12 94 THR A C 1
ATOM 748 O O . THR A 1 94 ? -0.448 -9.400 -2.886 1.00 97.12 94 THR A O 1
ATOM 751 N N . SER A 1 95 ? -0.402 -10.914 -4.538 1.00 98.31 95 SER A N 1
ATOM 752 C CA . SER A 1 95 ? -1.198 -10.092 -5.453 1.00 98.31 95 SER A CA 1
ATOM 753 C C . SER A 1 95 ? -2.560 -9.786 -4.831 1.00 98.31 95 SER A C 1
ATOM 755 O O . SER A 1 95 ? -3.212 -10.677 -4.279 1.00 98.31 95 SER A O 1
ATOM 757 N N . LEU A 1 96 ? -3.026 -8.542 -4.982 1.00 97.62 96 LEU A N 1
ATOM 758 C CA . LEU A 1 96 ? -4.352 -8.131 -4.512 1.00 97.62 96 LEU A CA 1
ATOM 759 C C . LEU A 1 96 ? -5.467 -8.979 -5.147 1.00 97.62 96 LEU A C 1
ATOM 761 O O . LEU A 1 96 ? -6.504 -9.184 -4.528 1.00 97.62 96 LEU A O 1
ATOM 765 N N . ALA A 1 97 ? -5.230 -9.539 -6.338 1.00 98.00 97 ALA A N 1
ATOM 766 C CA . ALA A 1 97 ? -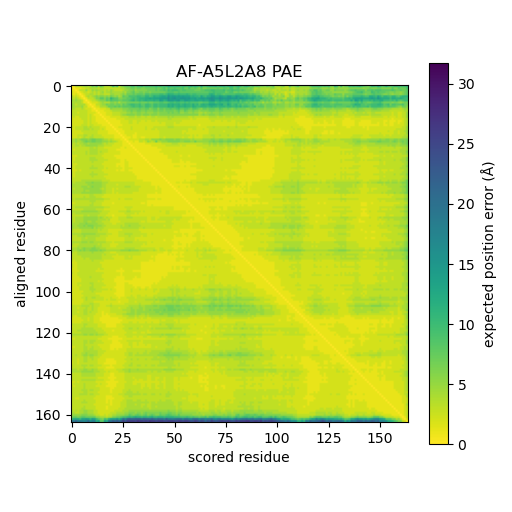6.150 -10.468 -6.989 1.00 98.00 97 ALA A CA 1
ATOM 767 C C . ALA A 1 97 ? -6.475 -11.714 -6.146 1.00 98.00 97 ALA A C 1
ATOM 769 O O . ALA A 1 97 ? -7.509 -12.341 -6.353 1.00 98.00 97 ALA A O 1
ATOM 770 N N . LYS A 1 98 ? -5.587 -12.088 -5.216 1.00 96.38 98 LYS A N 1
ATOM 771 C CA . LYS A 1 98 ? -5.726 -13.256 -4.335 1.00 96.38 98 LYS A CA 1
ATOM 772 C C . LYS A 1 98 ? -6.198 -12.886 -2.929 1.00 96.38 98 LYS A C 1
ATOM 774 O O . LYS A 1 98 ? -6.435 -13.779 -2.119 1.00 96.38 98 LYS A O 1
ATOM 779 N N . GLN A 1 99 ? -6.292 -11.595 -2.615 1.00 95.62 99 GLN A N 1
ATOM 780 C CA . GLN A 1 99 ? -6.742 -11.146 -1.306 1.00 95.62 99 GLN A CA 1
ATOM 781 C C . GLN A 1 99 ? -8.277 -11.194 -1.258 1.00 95.62 99 GLN A C 1
ATOM 783 O O . GLN A 1 99 ? -8.920 -10.609 -2.134 1.00 95.62 99 GLN A O 1
ATOM 788 N N . PRO A 1 100 ? -8.886 -11.851 -0.254 1.00 93.69 100 PRO A N 1
ATOM 789 C CA . PRO A 1 100 ? -10.324 -11.734 -0.045 1.00 93.69 100 PRO A CA 1
ATOM 790 C C . PRO A 1 100 ? -10.693 -10.297 0.343 1.00 93.69 100 PRO A C 1
ATOM 792 O O . PRO A 1 100 ? -9.837 -9.533 0.792 1.00 93.69 100 PRO A O 1
ATOM 795 N N . ASP A 1 101 ? -11.966 -9.933 0.202 1.00 95.00 101 ASP A N 1
ATOM 796 C CA . ASP A 1 101 ? -12.460 -8.701 0.817 1.00 95.00 101 ASP A CA 1
ATOM 797 C C . ASP A 1 101 ? -12.408 -8.846 2.344 1.00 95.00 101 ASP A C 1
ATOM 799 O O . ASP A 1 101 ? -13.054 -9.715 2.935 1.00 95.00 101 ASP A O 1
ATOM 803 N N . LEU A 1 102 ? -11.585 -8.009 2.972 1.00 95.31 102 LEU A N 1
ATOM 804 C CA . LEU A 1 102 ? -11.327 -8.024 4.402 1.00 95.31 102 LEU A CA 1
ATOM 805 C C . LEU A 1 102 ? -12.244 -7.089 5.188 1.00 95.31 102 LEU A C 1
ATOM 807 O O . LEU A 1 102 ? -12.177 -7.095 6.411 1.00 95.31 102 LEU A O 1
ATOM 811 N N . ARG A 1 103 ? -13.096 -6.273 4.556 1.00 94.44 103 ARG A N 1
ATOM 812 C CA . ARG A 1 103 ? -13.882 -5.259 5.286 1.00 94.44 103 ARG A CA 1
ATOM 813 C C . ARG A 1 103 ? -14.760 -5.882 6.370 1.00 94.44 103 ARG A C 1
ATOM 815 O O . ARG A 1 103 ? -14.727 -5.436 7.514 1.00 94.44 103 ARG A O 1
ATOM 822 N N . ALA A 1 104 ? -15.482 -6.953 6.040 1.00 92.81 104 ALA A N 1
ATOM 823 C CA . ALA A 1 104 ? -16.359 -7.637 6.990 1.00 92.81 104 ALA A CA 1
ATOM 824 C C . ALA A 1 104 ? -15.591 -8.242 8.179 1.00 92.81 104 ALA A C 1
ATOM 826 O O . ALA A 1 104 ? -16.054 -8.172 9.313 1.00 92.81 104 ALA A O 1
ATOM 827 N N . THR A 1 105 ? -14.402 -8.802 7.943 1.00 92.06 105 THR A N 1
ATOM 828 C CA . THR A 1 105 ? -13.578 -9.419 8.997 1.00 92.06 105 THR A CA 1
ATOM 829 C C . THR A 1 105 ? -12.780 -8.392 9.801 1.00 92.06 105 THR A C 1
ATOM 831 O O . THR A 1 105 ? -12.512 -8.593 10.984 1.00 92.06 105 THR A O 1
ATOM 834 N N . LEU A 1 106 ? -12.430 -7.255 9.198 1.00 94.06 106 LEU A N 1
ATOM 835 C CA . LEU A 1 106 ? -11.802 -6.127 9.886 1.00 94.06 106 LEU A CA 1
ATOM 836 C C . LEU A 1 106 ? -12.777 -5.415 10.827 1.00 94.06 106 LEU A C 1
ATOM 838 O O . LEU A 1 106 ? -12.335 -4.864 11.832 1.00 94.06 106 LEU A O 1
ATOM 842 N N . LYS A 1 107 ? -14.091 -5.474 10.569 1.00 93.56 107 LYS A N 1
ATOM 843 C CA . LYS A 1 107 ? -15.103 -4.851 11.435 1.00 93.56 107 LYS A CA 1
ATOM 844 C C . LYS A 1 107 ? -15.083 -5.356 12.876 1.00 93.56 107 LYS A C 1
ATOM 846 O O . LYS A 1 107 ? -15.229 -4.549 13.784 1.00 93.56 107 LYS A O 1
ATOM 851 N N . SER A 1 108 ? -14.791 -6.634 13.124 1.00 90.31 108 SER A N 1
ATOM 852 C CA . SER A 1 108 ? -14.654 -7.139 14.502 1.00 90.31 108 SER A CA 1
ATOM 853 C C . SER A 1 108 ? -13.420 -6.602 15.242 1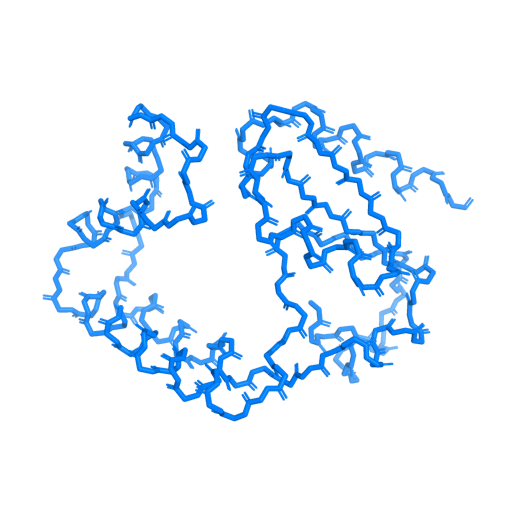.00 90.31 108 SER A C 1
ATOM 855 O O . SER A 1 108 ? -13.312 -6.768 16.453 1.00 90.31 108 SER A O 1
ATOM 857 N N . HIS A 1 109 ? -12.496 -5.956 14.530 1.00 90.56 109 HIS A N 1
ATOM 858 C CA . HIS A 1 109 ? -11.249 -5.408 15.060 1.00 90.56 109 HIS A CA 1
ATOM 859 C C . HIS A 1 109 ? -11.181 -3.882 14.929 1.00 90.56 109 HIS A C 1
ATOM 861 O O . HIS A 1 109 ? -10.126 -3.308 15.175 1.00 90.56 109 HIS A O 1
ATOM 867 N N . GLU A 1 110 ? -12.279 -3.213 14.549 1.00 92.06 110 GLU A N 1
ATOM 868 C CA . GLU A 1 110 ? -12.251 -1.803 14.132 1.00 92.06 110 GLU A CA 1
ATOM 869 C C . GLU A 1 110 ? -11.704 -0.848 15.200 1.00 92.06 110 GLU A C 1
ATOM 871 O O . GLU A 1 110 ? -11.023 0.108 14.857 1.00 92.06 110 GLU A O 1
ATOM 876 N N . HIS A 1 111 ? -11.895 -1.166 16.483 1.00 90.44 111 HIS A N 1
ATOM 877 C CA . HIS A 1 111 ? -11.352 -0.411 17.617 1.00 90.44 111 HIS A CA 1
ATOM 878 C C . HIS A 1 111 ? -9.811 -0.333 17.639 1.00 90.44 111 HIS A C 1
ATOM 880 O O . HIS A 1 111 ? -9.246 0.609 18.190 1.00 90.44 111 HIS A O 1
ATOM 886 N N . LEU A 1 112 ? -9.118 -1.298 17.025 1.00 92.06 112 LEU A N 1
ATOM 887 C CA . LEU A 1 112 ? -7.654 -1.322 16.923 1.00 92.06 112 LEU A CA 1
ATOM 888 C C . LEU A 1 112 ? -7.150 -0.669 15.634 1.00 92.06 112 LEU A C 1
ATOM 890 O O . LEU A 1 112 ? -5.956 -0.383 15.521 1.00 92.06 112 LEU A O 1
ATOM 894 N N . LEU A 1 113 ? -8.017 -0.480 14.639 1.00 94.69 113 LEU A N 1
ATOM 895 C CA . LEU A 1 113 ? -7.614 -0.060 13.303 1.00 94.69 113 LEU A CA 1
ATOM 896 C C . LEU A 1 113 ? -7.573 1.462 13.203 1.00 94.69 113 LEU A C 1
ATOM 898 O O . LEU A 1 113 ? -8.479 2.148 13.659 1.00 94.69 113 LEU A O 1
ATOM 902 N N . HIS A 1 114 ? -6.540 1.978 12.547 1.00 96.69 114 HIS A N 1
ATOM 903 C CA . HIS A 1 114 ? -6.504 3.359 12.080 1.00 96.69 114 HIS A CA 1
ATOM 904 C C . HIS A 1 114 ? -5.982 3.396 10.656 1.00 96.69 114 HIS A C 1
ATOM 906 O O . HIS A 1 114 ? -4.899 2.875 10.374 1.00 96.69 114 HIS A O 1
ATOM 912 N N . TYR A 1 115 ? -6.741 3.992 9.750 1.00 97.94 115 TYR A N 1
ATOM 913 C CA . TYR A 1 115 ? -6.346 4.098 8.355 1.00 97.94 115 TYR A CA 1
ATOM 914 C C . TYR A 1 115 ? -5.691 5.453 8.061 1.00 97.94 115 TYR A C 1
ATOM 916 O O . TYR A 1 115 ? -6.067 6.478 8.620 1.00 97.94 115 TYR A O 1
ATOM 924 N N . VAL A 1 116 ? -4.699 5.480 7.179 1.00 98.31 116 VAL A N 1
ATOM 925 C CA . VAL A 1 116 ? -4.001 6.699 6.764 1.00 98.31 116 VAL A CA 1
ATOM 926 C C . VAL A 1 116 ? -3.975 6.766 5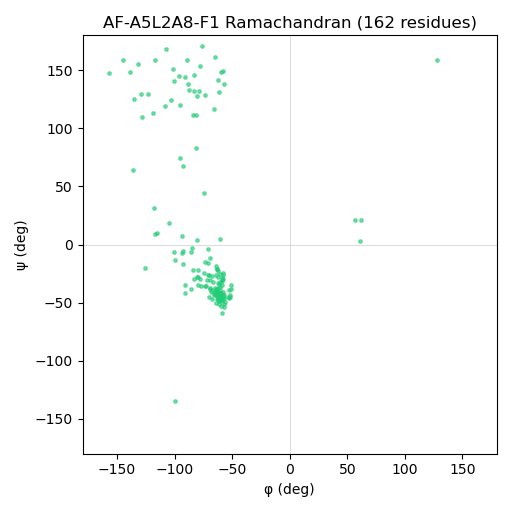.245 1.00 98.31 116 VAL A C 1
ATOM 928 O O . VAL A 1 116 ? -3.569 5.816 4.572 1.00 98.31 116 VAL A O 1
ATOM 931 N N . CYS A 1 117 ? -4.388 7.905 4.703 1.00 97.94 117 CYS A N 1
ATOM 932 C CA . CYS A 1 117 ? -4.321 8.204 3.276 1.00 97.94 117 CYS A CA 1
ATOM 933 C C . CYS A 1 117 ? -3.872 9.650 3.057 1.00 97.94 117 CYS A C 1
ATOM 935 O O . CYS A 1 117 ? -4.158 10.529 3.868 1.00 97.94 117 CYS A O 1
ATOM 937 N N . GLY A 1 118 ? -3.165 9.911 1.962 1.00 98.25 118 GLY A N 1
ATOM 938 C CA . GLY A 1 118 ? -2.844 11.276 1.560 1.00 98.25 118 GLY A CA 1
ATOM 939 C C . GLY A 1 118 ? -3.991 11.915 0.785 1.00 98.25 118 GLY A C 1
ATOM 940 O O . GLY A 1 118 ? -4.665 11.243 0.006 1.00 98.25 118 GLY A O 1
ATOM 941 N N . GLU A 1 119 ? -4.173 13.223 0.955 1.00 97.44 119 GLU A N 1
ATOM 942 C CA . GLU A 1 119 ? -5.180 14.041 0.261 1.00 97.44 119 GLU A CA 1
ATOM 943 C C . GLU A 1 119 ? -5.165 13.869 -1.273 1.00 97.44 119 GLU A C 1
ATOM 945 O O . GLU A 1 119 ? -6.196 13.906 -1.942 1.00 97.44 119 GLU A O 1
ATOM 950 N N . LYS A 1 120 ? -3.985 13.673 -1.865 1.00 97.38 120 LYS A N 1
ATOM 951 C CA . LYS A 1 120 ? -3.809 13.545 -3.319 1.00 97.38 120 LYS A CA 1
ATOM 952 C C . LYS A 1 120 ? -4.026 12.120 -3.826 1.00 97.38 120 LYS A C 1
ATOM 954 O O . LYS A 1 120 ? -4.021 11.911 -5.039 1.00 97.38 120 LYS A O 1
ATOM 959 N N . ASP A 1 121 ? -4.213 11.142 -2.940 1.00 97.38 121 ASP A N 1
ATOM 960 C CA . ASP A 1 121 ? -4.506 9.759 -3.309 1.00 97.38 121 ASP A CA 1
ATOM 961 C C . ASP A 1 121 ? -6.011 9.489 -3.287 1.00 97.38 121 ASP A C 1
ATOM 963 O O . ASP A 1 121 ? -6.555 8.815 -2.409 1.00 97.38 121 ASP A O 1
ATOM 967 N N . ARG A 1 122 ? -6.694 10.013 -4.307 1.00 95.38 122 ARG A N 1
ATOM 968 C CA . ARG A 1 122 ? -8.152 9.926 -4.425 1.00 95.38 122 ARG A CA 1
ATOM 969 C C . ARG A 1 122 ? -8.680 8.494 -4.306 1.00 95.38 122 ARG A C 1
ATOM 971 O O . ARG A 1 122 ? -9.705 8.281 -3.669 1.00 95.38 122 ARG A O 1
ATOM 978 N N . LYS A 1 123 ? -7.983 7.512 -4.886 1.00 96.38 123 LYS A N 1
ATOM 979 C CA . LYS A 1 123 ? -8.421 6.110 -4.856 1.00 96.38 123 LYS A CA 1
ATOM 980 C C . LYS A 1 123 ? -8.483 5.585 -3.425 1.00 96.38 123 LYS A C 1
ATOM 982 O O . LYS A 1 123 ? -9.448 4.920 -3.059 1.00 96.38 123 LYS A O 1
ATOM 987 N N . PHE A 1 124 ? -7.444 5.833 -2.633 1.00 97.69 124 PHE A N 1
ATOM 988 C CA . PHE A 1 124 ? -7.382 5.311 -1.272 1.00 97.69 124 PHE A CA 1
ATOM 989 C C . PHE A 1 124 ? -8.116 6.193 -0.260 1.00 97.69 124 PHE A C 1
ATOM 991 O O . PHE A 1 124 ? -8.584 5.656 0.741 1.00 97.69 124 PHE A O 1
ATOM 998 N N . MET A 1 125 ? -8.327 7.480 -0.556 1.00 96.44 125 MET A N 1
ATOM 999 C CA . MET A 1 125 ? -9.303 8.298 0.170 1.00 96.44 125 MET A CA 1
ATOM 1000 C C . MET A 1 125 ? -10.721 7.744 0.017 1.00 96.44 125 MET A C 1
ATOM 1002 O O . MET A 1 125 ? -11.367 7.461 1.019 1.00 96.44 125 MET A O 1
ATOM 1006 N N . GLU A 1 126 ? -11.174 7.484 -1.216 1.00 96.62 126 GLU A N 1
ATOM 1007 C CA . GLU A 1 126 ? -12.500 6.899 -1.462 1.00 96.62 126 GLU A CA 1
ATOM 1008 C C . GLU A 1 126 ? -12.632 5.516 -0.791 1.00 96.62 126 GLU A C 1
ATOM 1010 O O . GLU A 1 126 ? -13.690 5.175 -0.263 1.00 96.62 126 GLU A O 1
ATOM 1015 N N . LEU A 1 127 ? -11.563 4.707 -0.754 1.00 96.38 127 LEU A N 1
ATOM 1016 C CA . LEU A 1 127 ? -11.569 3.439 -0.012 1.00 96.38 127 LEU A CA 1
ATOM 1017 C C . LEU A 1 127 ? -11.700 3.642 1.501 1.00 96.38 127 LEU A C 1
ATOM 1019 O O . LEU A 1 127 ? -12.448 2.896 2.132 1.00 96.38 127 LEU A O 1
ATOM 1023 N N . ALA A 1 128 ? -10.978 4.604 2.078 1.00 96.25 128 ALA A N 1
ATOM 1024 C CA . ALA A 1 128 ? -11.036 4.907 3.504 1.00 96.25 128 ALA A CA 1
ATOM 1025 C C . ALA A 1 128 ? -12.434 5.407 3.900 1.00 96.25 128 ALA A C 1
ATOM 1027 O O . ALA A 1 128 ? -13.056 4.823 4.787 1.00 96.25 128 ALA A O 1
ATOM 1028 N N . GLU A 1 129 ? -12.969 6.390 3.173 1.00 96.12 129 GLU A N 1
ATOM 1029 C CA . GLU A 1 129 ? -14.308 6.954 3.385 1.00 96.12 129 GLU A CA 1
ATOM 1030 C C . GLU A 1 129 ? -15.398 5.876 3.327 1.00 96.12 129 GLU A C 1
ATOM 1032 O O . GLU A 1 129 ? -16.205 5.744 4.248 1.00 96.12 129 GLU A O 1
ATOM 1037 N N . ASN A 1 130 ? -15.381 5.040 2.284 1.00 95.50 130 ASN A N 1
ATOM 1038 C CA . ASN A 1 130 ? -16.390 3.995 2.097 1.00 95.50 130 ASN A CA 1
ATOM 1039 C C . ASN A 1 130 ? -16.230 2.806 3.057 1.00 95.50 130 ASN A C 1
ATOM 1041 O O . ASN A 1 130 ? -17.142 1.990 3.187 1.00 95.50 130 ASN A O 1
ATOM 1045 N N . SER A 1 131 ? -15.083 2.670 3.729 1.00 94.19 131 SER A N 1
ATOM 1046 C CA . SER A 1 131 ? -14.851 1.568 4.670 1.00 94.19 131 SER A CA 1
ATOM 1047 C C . SER A 1 131 ? -15.594 1.735 5.999 1.00 94.19 131 SER A C 1
ATOM 1049 O O . SER A 1 131 ? -15.859 0.750 6.696 1.00 94.19 131 SER A O 1
ATOM 1051 N N . GLY A 1 132 ? -15.911 2.981 6.371 1.00 94.06 132 GLY A N 1
ATOM 1052 C CA . GLY A 1 132 ? -16.456 3.319 7.683 1.00 94.06 132 GLY A CA 1
ATOM 1053 C C . GLY A 1 132 ? -15.519 2.977 8.849 1.00 94.06 132 GLY A C 1
ATOM 1054 O O . GLY A 1 132 ? -16.009 2.753 9.954 1.00 94.06 132 GLY A O 1
ATOM 1055 N N . PHE A 1 133 ? -14.211 2.839 8.610 1.00 95.69 133 PHE A N 1
ATOM 1056 C CA . PHE A 1 133 ? -13.192 2.752 9.660 1.00 95.69 133 PHE A CA 1
ATOM 1057 C C . PHE A 1 133 ? -12.689 4.145 10.040 1.00 95.69 133 PHE A C 1
ATOM 1059 O O . PHE A 1 133 ? -12.792 5.086 9.254 1.00 95.69 133 PHE A O 1
ATOM 1066 N N . GLU A 1 134 ? -12.118 4.270 11.238 1.00 96.19 134 GLU A N 1
ATOM 1067 C CA . GLU A 1 134 ? -11.403 5.484 11.626 1.00 96.19 134 GLU A CA 1
ATOM 1068 C C . GLU A 1 134 ? -10.217 5.706 10.679 1.00 96.19 134 GLU A C 1
ATOM 1070 O O . GLU A 1 134 ? -9.439 4.784 10.402 1.00 96.19 134 GLU A O 1
ATOM 1075 N N . TYR A 1 135 ? -10.092 6.927 10.160 1.00 97.56 135 TYR A N 1
ATOM 1076 C CA . TYR A 1 135 ? -9.008 7.285 9.264 1.00 97.56 135 TYR A CA 1
ATOM 1077 C C . TYR A 1 135 ? -8.541 8.723 9.459 1.00 97.56 135 TYR A C 1
ATOM 1079 O O . TYR A 1 135 ? -9.261 9.582 9.966 1.00 97.56 135 TYR A O 1
ATOM 1087 N N . SER A 1 136 ? -7.319 8.990 9.014 1.00 97.75 136 SER A N 1
ATOM 1088 C CA . SER A 1 136 ? -6.776 10.334 8.888 1.00 97.75 136 SER A CA 1
ATOM 1089 C C . SER A 1 136 ? -6.326 10.584 7.460 1.00 97.75 136 SER A C 1
ATOM 1091 O O . SER A 1 136 ? -5.561 9.809 6.880 1.00 97.75 136 SER A O 1
ATOM 1093 N N . GLN A 1 137 ? -6.782 11.710 6.928 1.00 97.62 137 GLN A N 1
ATOM 1094 C CA . GLN A 1 137 ? -6.269 12.280 5.699 1.00 97.62 137 GLN A CA 1
ATOM 1095 C C . GLN A 1 137 ? -5.072 13.177 6.024 1.00 97.62 137 GLN A C 1
ATOM 1097 O O . GLN A 1 137 ? -5.140 13.988 6.947 1.00 97.62 137 GLN A O 1
ATOM 1102 N N . VAL A 1 138 ? -3.981 13.035 5.273 1.00 98.06 138 VAL A N 1
ATOM 1103 C CA . VAL A 1 138 ? -2.793 13.885 5.411 1.00 98.06 138 VAL A CA 1
ATOM 1104 C C . VAL A 1 138 ? -2.686 14.829 4.223 1.00 98.06 138 VAL A C 1
ATOM 1106 O O . VAL A 1 138 ? -2.553 14.393 3.075 1.00 98.06 138 VAL A O 1
ATOM 1109 N N . ASP A 1 139 ? -2.733 16.124 4.520 1.00 96.94 139 ASP A N 1
ATOM 1110 C CA . ASP A 1 139 ? -2.674 17.193 3.526 1.00 96.94 139 ASP A CA 1
ATOM 1111 C C . ASP A 1 139 ? -1.375 17.149 2.721 1.00 96.94 139 ASP A C 1
ATOM 1113 O O . ASP A 1 139 ? -0.310 16.769 3.213 1.00 96.94 139 ASP A O 1
ATOM 1117 N N . TYR A 1 140 ? -1.458 17.567 1.458 1.00 96.56 140 TYR A N 1
ATOM 1118 C CA . TYR A 1 140 ? -0.322 17.669 0.536 1.00 96.56 140 TYR A CA 1
ATOM 1119 C C . TYR A 1 140 ? 0.427 16.359 0.219 1.00 96.56 140 TYR A C 1
ATOM 1121 O O . TYR A 1 140 ? 1.380 16.420 -0.566 1.00 96.56 140 TYR A O 1
ATOM 1129 N N . ALA A 1 141 ? -0.005 15.205 0.732 1.00 97.81 141 ALA A N 1
ATOM 1130 C CA . ALA A 1 141 ? 0.555 13.881 0.449 1.00 97.81 141 ALA A CA 1
ATOM 1131 C C . ALA A 1 141 ? -0.291 13.092 -0.562 1.00 97.81 141 ALA A C 1
ATOM 1133 O O . ALA A 1 141 ? -1.505 13.266 -0.618 1.00 97.81 141 ALA A O 1
ATOM 1134 N N . GLY A 1 142 ? 0.324 12.201 -1.342 1.00 97.88 142 GLY A N 1
ATOM 1135 C CA . GLY A 1 142 ? -0.367 11.125 -2.057 1.00 97.88 142 GLY A CA 1
ATOM 1136 C C . GLY A 1 142 ? -0.249 9.785 -1.334 1.00 97.88 142 GLY A C 1
ATOM 1137 O O . GLY A 1 142 ? -0.456 9.707 -0.127 1.00 97.88 142 GLY A O 1
ATOM 1138 N N . HIS A 1 143 ? 0.051 8.714 -2.073 1.00 97.88 143 HIS A N 1
ATOM 1139 C CA . HIS A 1 143 ? -0.021 7.348 -1.542 1.00 97.88 143 HIS A CA 1
ATOM 1140 C C . HIS A 1 143 ? 1.037 7.038 -0.478 1.00 97.88 143 HIS A C 1
ATOM 1142 O O . HIS A 1 143 ? 0.742 6.392 0.523 1.00 97.88 143 HIS A O 1
ATOM 1148 N N . ASN A 1 144 ? 2.271 7.507 -0.684 1.00 97.31 144 ASN A N 1
ATOM 1149 C CA . ASN A 1 144 ? 3.377 7.289 0.249 1.00 97.31 144 ASN A CA 1
ATOM 1150 C C . ASN A 1 144 ? 3.461 8.472 1.222 1.00 97.31 144 ASN A C 1
ATOM 1152 O O . ASN A 1 144 ? 4.415 9.254 1.187 1.00 97.31 144 ASN A O 1
ATOM 1156 N N . VAL A 1 145 ? 2.453 8.615 2.078 1.00 98.25 145 VAL A N 1
ATOM 1157 C CA . VAL A 1 145 ? 2.343 9.685 3.077 1.00 98.25 145 VAL A CA 1
ATOM 1158 C C . VAL A 1 145 ? 3.597 9.788 3.939 1.00 98.25 145 VAL A C 1
ATOM 1160 O O . VAL A 1 145 ? 4.123 10.884 4.114 1.00 98.25 145 VAL A O 1
ATOM 1163 N N . HIS A 1 146 ? 4.138 8.667 4.417 1.00 98.00 146 HIS A N 1
ATOM 1164 C CA . HIS A 1 146 ? 5.355 8.659 5.235 1.00 98.00 146 HIS A CA 1
ATOM 1165 C C . HIS A 1 146 ? 6.591 9.204 4.500 1.00 98.00 146 HIS A C 1
ATOM 1167 O O . HIS A 1 146 ? 7.560 9.609 5.141 1.00 98.00 146 HIS A O 1
ATOM 1173 N N . PHE A 1 147 ? 6.592 9.172 3.165 1.00 97.56 147 PHE A N 1
ATOM 1174 C CA . PHE A 1 147 ? 7.675 9.694 2.334 1.00 97.56 147 PHE A CA 1
ATOM 1175 C C . PHE A 1 147 ? 7.447 11.161 1.963 1.00 97.56 147 PHE A C 1
ATOM 1177 O O . PHE A 1 147 ? 8.391 11.945 1.983 1.00 97.56 147 PHE A O 1
ATOM 1184 N N . GLU A 1 148 ? 6.212 11.535 1.627 1.00 97.56 148 GLU A N 1
ATOM 1185 C CA . GLU A 1 148 ? 5.874 12.897 1.200 1.00 97.56 148 GLU A CA 1
ATOM 1186 C C . GLU A 1 148 ? 5.725 13.872 2.379 1.00 97.56 148 GLU A C 1
ATOM 1188 O O . GLU A 1 148 ? 6.099 15.034 2.249 1.00 97.56 148 GLU A O 1
ATOM 1193 N N . GLN A 1 149 ? 5.208 13.408 3.522 1.00 98.00 149 GLN A N 1
ATOM 1194 C CA . GLN A 1 149 ? 4.942 14.201 4.730 1.00 98.00 149 GLN A CA 1
ATOM 1195 C C . GLN A 1 149 ? 5.395 13.458 6.006 1.00 98.00 149 GLN A C 1
ATOM 1197 O O . GLN A 1 149 ? 4.573 13.110 6.862 1.00 98.00 149 GLN A O 1
ATOM 1202 N N . PRO A 1 150 ? 6.707 13.202 6.177 1.00 97.75 150 PRO A N 1
ATOM 1203 C CA . PRO A 1 150 ? 7.230 12.377 7.271 1.00 97.75 150 PRO A CA 1
ATOM 1204 C C . PRO A 1 150 ? 6.922 12.933 8.673 1.00 97.75 150 PRO A C 1
ATOM 1206 O O . PRO A 1 150 ? 6.659 12.168 9.603 1.00 97.75 150 PRO A O 1
ATOM 1209 N N . GLU A 1 151 ? 6.913 14.258 8.844 1.00 98.19 151 GLU A N 1
ATOM 1210 C CA . GLU A 1 151 ? 6.600 14.891 10.133 1.00 98.19 151 GLU A CA 1
ATOM 1211 C C . GLU A 1 151 ? 5.120 14.729 10.496 1.00 98.19 151 GLU A C 1
ATOM 1213 O O . GLU A 1 151 ? 4.798 14.324 11.613 1.00 98.19 151 GLU A O 1
ATOM 1218 N N . MET A 1 152 ? 4.210 14.958 9.543 1.00 98.00 152 MET A N 1
ATOM 1219 C CA . MET A 1 152 ? 2.774 14.764 9.771 1.00 98.00 152 MET A CA 1
ATOM 1220 C C . MET A 1 152 ? 2.455 13.294 10.047 1.00 98.00 152 MET A C 1
ATOM 1222 O O . MET A 1 152 ? 1.722 12.993 10.988 1.00 98.00 152 MET A O 1
ATOM 1226 N N . PHE A 1 153 ? 3.057 12.379 9.281 1.00 98.25 153 PHE A N 1
ATOM 1227 C CA . PHE A 1 153 ? 2.886 10.946 9.492 1.00 98.25 153 PHE A CA 1
ATOM 1228 C C . PHE A 1 153 ? 3.382 10.521 10.878 1.00 98.25 153 PHE A C 1
ATOM 1230 O O . PHE A 1 153 ? 2.658 9.853 11.608 1.00 98.25 153 PHE A O 1
ATOM 1237 N N . SER A 1 154 ? 4.582 10.940 11.294 1.00 97.81 154 SER A N 1
ATOM 1238 C CA . SER A 1 154 ? 5.119 10.556 12.609 1.00 97.81 154 SER A CA 1
ATOM 1239 C C . SER A 1 154 ? 4.290 11.102 13.779 1.00 97.81 154 SER A C 1
ATOM 1241 O O . SER A 1 154 ? 4.028 10.363 14.729 1.00 97.81 154 SER A O 1
ATOM 1243 N N . ASN A 1 155 ? 3.792 12.339 13.685 1.00 97.44 155 ASN A N 1
ATOM 1244 C CA . ASN A 1 155 ? 2.872 12.906 14.675 1.00 97.44 155 ASN A CA 1
ATOM 1245 C C . ASN A 1 155 ? 1.557 12.119 14.766 1.00 97.44 155 ASN A C 1
ATOM 1247 O O . ASN A 1 155 ? 1.086 11.848 15.870 1.00 97.44 155 ASN A O 1
ATOM 1251 N N . LEU A 1 156 ? 0.999 11.701 13.627 1.00 96.69 156 LEU A N 1
ATOM 1252 C CA . LEU A 1 156 ? -0.191 10.850 13.574 1.00 96.69 156 LEU A CA 1
ATOM 1253 C C . LEU A 1 156 ? 0.058 9.507 14.270 1.00 96.69 156 LEU A C 1
ATOM 1255 O O . LEU A 1 156 ? -0.764 9.079 15.081 1.00 96.69 156 LEU A O 1
ATOM 1259 N N . ILE A 1 157 ? 1.204 8.860 14.019 1.00 96.56 157 ILE A N 1
ATOM 1260 C CA . ILE A 1 157 ? 1.567 7.609 14.704 1.00 96.56 157 ILE A CA 1
ATOM 1261 C C . ILE A 1 157 ? 1.631 7.819 16.224 1.00 96.56 157 ILE A C 1
ATOM 1263 O O . ILE A 1 157 ? 1.079 7.016 16.975 1.00 96.56 157 ILE A O 1
ATOM 1267 N N . ILE A 1 158 ? 2.258 8.906 16.690 1.00 96.25 158 ILE A N 1
ATOM 1268 C CA . ILE A 1 158 ? 2.341 9.232 18.123 1.00 96.25 158 ILE A CA 1
ATOM 1269 C C . ILE A 1 158 ? 0.943 9.409 18.724 1.00 96.25 158 ILE A C 1
ATOM 1271 O O . ILE A 1 158 ? 0.667 8.849 19.784 1.00 96.25 158 ILE A O 1
ATOM 1275 N N . GLN A 1 159 ? 0.054 10.138 18.044 1.00 94.38 159 GLN A N 1
ATOM 1276 C CA . GLN A 1 159 ? -1.327 10.337 18.488 1.00 94.38 159 GLN A CA 1
ATOM 1277 C C . GLN A 1 159 ? -2.077 9.006 18.605 1.00 94.38 159 GLN A C 1
ATOM 1279 O O . GLN A 1 159 ? -2.637 8.733 19.663 1.00 94.38 159 GLN A O 1
ATOM 1284 N N . CYS A 1 160 ? -1.998 8.148 17.582 1.00 92.12 160 CYS A N 1
ATOM 1285 C CA . CYS A 1 160 ? -2.658 6.837 17.567 1.00 92.12 160 CYS A CA 1
ATOM 1286 C C . CYS A 1 160 ? -2.185 5.902 18.689 1.00 92.12 160 CYS A C 1
ATOM 1288 O O . CYS A 1 160 ? -2.950 5.059 19.152 1.00 92.12 160 CYS A O 1
ATOM 1290 N N . ILE A 1 161 ? -0.914 6.005 19.093 1.00 90.94 161 ILE A N 1
ATOM 1291 C CA . ILE A 1 161 ? -0.334 5.187 20.170 1.00 90.94 161 ILE A CA 1
ATOM 1292 C C . ILE A 1 161 ? -0.649 5.777 21.554 1.00 90.94 161 ILE A C 1
ATOM 1294 O O . ILE A 1 161 ? -0.720 5.035 22.538 1.00 90.94 161 ILE A O 1
ATOM 1298 N N . ALA A 1 162 ? -0.796 7.102 21.651 1.00 89.25 162 ALA A N 1
ATOM 1299 C CA . ALA A 1 162 ? -1.071 7.807 22.901 1.00 89.25 162 ALA A CA 1
ATOM 1300 C C . ALA A 1 162 ? -2.549 7.753 23.314 1.00 89.25 162 ALA A C 1
ATOM 1302 O O . ALA A 1 162 ? -2.834 7.796 24.509 1.00 89.25 162 ALA A O 1
ATOM 1303 N N . SER A 1 163 ? -3.472 7.639 22.357 1.00 73.38 163 SER A N 1
ATOM 1304 C CA . SER A 1 163 ? -4.925 7.560 22.559 1.00 73.38 163 SER A CA 1
ATOM 1305 C C . SER A 1 163 ? -5.400 6.197 23.096 1.00 73.38 163 SER A C 1
ATOM 1307 O O . SER A 1 163 ? -6.361 5.635 22.578 1.00 73.38 163 SER A O 1
ATOM 1309 N N . ARG A 1 164 ? -4.690 5.657 24.094 1.00 59.16 164 ARG A N 1
ATOM 1310 C CA . ARG A 1 164 ? -5.035 4.409 24.792 1.00 59.16 164 ARG A CA 1
ATOM 1311 C C . ARG A 1 164 ? -6.324 4.537 25.593 1.00 59.16 164 ARG A C 1
ATOM 1313 O O . ARG A 1 164 ? -6.489 5.587 26.255 1.00 59.16 164 ARG A O 1
#

Radius of gyration: 16.82 Å; Cα contacts (8 Å, |Δi|>4): 218; chains: 1; bounding box: 36×34×42 Å